Protein AF-A0A8J7MEW4-F1 (afdb_monomer_lite)

pLDDT: mean 91.92, std 11.62, range [51.88, 98.69]

Structure (mmCIF, N/CA/C/O backbone):
data_AF-A0A8J7MEW4-F1
#
_entry.id   AF-A0A8J7MEW4-F1
#
loop_
_atom_site.group_PDB
_atom_site.id
_atom_site.type_symbol
_atom_site.label_atom_id
_atom_site.label_alt_id
_atom_site.label_comp_id
_atom_site.label_asym_id
_atom_site.label_entity_id
_atom_site.label_seq_id
_atom_site.pdbx_PDB_ins_code
_atom_site.Cartn_x
_atom_site.Cartn_y
_atom_site.Cartn_z
_atom_site.occupancy
_atom_site.B_iso_or_equiv
_atom_site.auth_seq_id
_atom_site.auth_comp_id
_atom_site.auth_asym_id
_atom_site.auth_atom_id
_atom_site.pdbx_PDB_model_num
ATOM 1 N N . MET A 1 1 ? -8.867 3.022 -21.293 1.00 58.78 1 MET A N 1
ATOM 2 C CA . MET A 1 1 ? -9.410 2.302 -20.119 1.00 58.78 1 MET A CA 1
ATOM 3 C C . MET A 1 1 ? -8.822 3.001 -18.900 1.00 58.78 1 MET A C 1
ATOM 5 O O . MET A 1 1 ? -7.763 3.585 -19.063 1.00 58.78 1 MET A O 1
ATOM 9 N N . GLY A 1 2 ? -9.546 3.114 -17.785 1.00 76.31 2 GLY A N 1
ATOM 10 C CA . GLY A 1 2 ? -9.048 3.872 -16.626 1.00 76.31 2 GLY A CA 1
ATOM 11 C C . GLY A 1 2 ? -7.994 3.076 -15.864 1.00 76.31 2 GLY A C 1
ATOM 12 O O . GLY A 1 2 ? -8.146 1.864 -15.753 1.00 76.31 2 GLY A O 1
ATOM 13 N N . HIS A 1 3 ? -6.980 3.758 -15.343 1.00 85.12 3 HIS A N 1
ATOM 14 C CA . HIS A 1 3 ? -5.934 3.185 -14.502 1.00 85.12 3 HIS A CA 1
ATOM 15 C C . HIS A 1 3 ? -6.391 3.235 -13.056 1.00 85.12 3 HIS A C 1
ATOM 17 O O . HIS A 1 3 ? -6.106 4.186 -12.334 1.00 85.12 3 HIS A O 1
ATOM 23 N N . ARG A 1 4 ? -7.220 2.276 -12.658 1.00 94.88 4 ARG A N 1
ATOM 24 C CA . ARG A 1 4 ? -7.913 2.356 -11.370 1.00 94.88 4 ARG A CA 1
ATOM 25 C C . ARG A 1 4 ? -7.003 1.927 -10.231 1.00 94.88 4 ARG A C 1
ATOM 27 O O . ARG A 1 4 ? -6.214 0.996 -10.386 1.00 94.88 4 ARG A O 1
ATOM 34 N N . ALA A 1 5 ? -7.177 2.555 -9.078 1.00 97.44 5 ALA A N 1
ATOM 35 C CA . ALA A 1 5 ? -6.469 2.194 -7.864 1.00 97.44 5 ALA A CA 1
ATOM 36 C C . ALA A 1 5 ? -7.395 2.090 -6.654 1.00 97.44 5 ALA A C 1
ATOM 38 O O . ALA A 1 5 ? -8.428 2.759 -6.582 1.00 97.44 5 ALA A O 1
ATOM 39 N N . ASN A 1 6 ? -6.976 1.281 -5.679 1.00 98.06 6 ASN A N 1
ATOM 40 C CA . ASN A 1 6 ? -7.548 1.277 -4.337 1.00 98.06 6 ASN A CA 1
ATOM 41 C C . ASN A 1 6 ? -6.492 1.609 -3.292 1.00 98.06 6 ASN A C 1
ATOM 43 O O . ASN A 1 6 ? -5.374 1.096 -3.322 1.00 98.06 6 ASN A O 1
ATOM 47 N N . PHE A 1 7 ? -6.893 2.392 -2.300 1.00 98.50 7 PHE A N 1
ATOM 48 C CA . PHE A 1 7 ? -6.038 2.765 -1.184 1.00 98.50 7 PHE A CA 1
ATOM 49 C C . PHE A 1 7 ? -6.730 2.456 0.131 1.00 98.50 7 PHE A C 1
ATOM 51 O O . PHE A 1 7 ? -7.951 2.551 0.233 1.00 98.50 7 PHE A O 1
ATOM 58 N N . VAL A 1 8 ? -5.964 2.088 1.153 1.00 98.50 8 VAL A N 1
ATOM 59 C CA . VAL A 1 8 ? -6.518 1.775 2.475 1.00 98.50 8 VAL A CA 1
ATOM 60 C C . VAL A 1 8 ? -5.675 2.421 3.562 1.00 98.50 8 VAL A C 1
ATOM 62 O O . VAL A 1 8 ? -4.464 2.235 3.615 1.00 98.50 8 VAL A O 1
ATOM 65 N N . ILE A 1 9 ? -6.323 3.127 4.484 1.00 98.50 9 ILE A N 1
ATOM 66 C CA . ILE A 1 9 ? -5.699 3.616 5.714 1.00 98.50 9 ILE A CA 1
ATOM 67 C C . ILE A 1 9 ? -6.304 2.873 6.900 1.00 98.50 9 ILE A C 1
ATOM 69 O O . ILE A 1 9 ? -7.521 2.881 7.071 1.00 98.50 9 ILE A O 1
ATOM 73 N N . ILE A 1 10 ? -5.462 2.279 7.749 1.00 98.56 10 ILE A N 1
ATOM 74 C CA . ILE A 1 10 ? -5.873 1.672 9.020 1.00 98.56 10 ILE A CA 1
ATOM 75 C C . ILE A 1 10 ? -5.325 2.504 10.175 1.00 98.56 10 ILE A C 1
ATOM 77 O O . ILE A 1 10 ? -4.110 2.683 10.293 1.00 98.56 10 ILE A O 1
ATOM 81 N N . LYS A 1 11 ? -6.221 3.004 11.030 1.00 98.12 11 LYS A N 1
ATOM 82 C CA . LYS A 1 11 ? -5.899 3.739 12.260 1.00 98.12 11 LYS A CA 1
ATOM 83 C C . LYS A 1 11 ? -6.870 3.337 13.362 1.00 98.12 11 LYS A C 1
ATOM 85 O O . LYS A 1 11 ? -8.077 3.299 13.137 1.00 98.12 11 LYS A O 1
ATOM 90 N N . GLU A 1 12 ? -6.343 3.071 14.552 1.00 97.88 12 GLU A N 1
ATOM 91 C CA . GLU A 1 12 ? -7.129 2.758 15.752 1.00 97.88 12 GLU A CA 1
ATOM 92 C C . GLU A 1 12 ? -8.075 1.560 15.539 1.00 97.88 12 GLU A C 1
ATOM 94 O O . GLU A 1 12 ? -9.216 1.545 15.998 1.00 97.88 12 GLU A O 1
ATOM 99 N N . GLY A 1 13 ? -7.605 0.544 14.808 1.00 97.75 13 GLY A N 1
ATOM 100 C CA . GLY A 1 13 ? -8.370 -0.661 14.490 1.00 97.75 13 GLY A CA 1
ATOM 101 C C . GLY A 1 13 ? -9.478 -0.472 13.452 1.00 97.75 13 GLY A C 1
ATOM 102 O O . GLY A 1 13 ? -10.246 -1.405 13.231 1.00 97.75 13 GLY A O 1
ATOM 103 N N . LYS A 1 14 ? -9.576 0.695 12.806 1.00 98.19 14 LYS A N 1
ATOM 104 C CA . LYS A 1 14 ? -10.561 0.975 11.756 1.00 98.19 14 LYS A CA 1
ATOM 105 C C . LYS A 1 14 ? -9.870 1.203 10.415 1.00 98.19 14 LYS A C 1
ATOM 107 O O . LYS A 1 14 ? -8.916 1.974 10.342 1.00 98.19 14 LYS A O 1
ATOM 112 N N . ALA A 1 15 ? -10.385 0.568 9.363 1.00 98.44 15 ALA A N 1
ATOM 113 C CA . ALA A 1 15 ? -9.975 0.822 7.986 1.00 98.44 15 ALA A CA 1
ATOM 114 C C . ALA A 1 15 ? -10.923 1.807 7.289 1.00 98.44 15 ALA A C 1
ATOM 116 O O . ALA A 1 15 ? -12.146 1.689 7.425 1.00 98.44 15 ALA A O 1
ATOM 117 N N . THR A 1 16 ? -10.346 2.716 6.508 1.00 98.56 16 THR A N 1
ATOM 118 C CA . THR A 1 16 ? -11.033 3.549 5.515 1.00 98.56 16 THR A CA 1
ATOM 119 C C . THR A 1 16 ? -10.429 3.248 4.148 1.00 98.56 16 THR A C 1
ATOM 121 O O . THR A 1 16 ? -9.202 3.247 4.020 1.00 98.56 16 THR A O 1
ATOM 124 N N . ALA A 1 17 ? -11.272 2.963 3.156 1.00 98.38 17 ALA A N 1
ATOM 125 C CA . ALA A 1 17 ? -10.846 2.699 1.788 1.00 98.38 17 ALA A CA 1
ATOM 126 C C . ALA A 1 17 ? -11.120 3.902 0.885 1.00 98.38 17 ALA A C 1
ATOM 128 O O . ALA A 1 17 ? -12.049 4.671 1.123 1.00 98.38 17 ALA A O 1
ATOM 129 N N . TYR A 1 18 ? -10.305 4.037 -0.152 1.00 98.44 18 TYR A N 1
ATOM 130 C CA . TYR A 1 18 ? -10.412 5.077 -1.161 1.00 98.44 18 TYR A CA 1
ATOM 131 C C . TYR A 1 18 ? -10.224 4.471 -2.547 1.00 98.44 18 TYR A C 1
ATOM 133 O O . TYR A 1 18 ? -9.576 3.427 -2.697 1.00 98.44 18 TYR A O 1
ATOM 141 N N . GLU A 1 19 ? -10.773 5.131 -3.556 1.00 97.62 19 GLU A N 1
ATOM 142 C CA . GLU A 1 19 ? -10.598 4.763 -4.953 1.00 97.62 19 GLU A CA 1
ATOM 143 C C . GLU A 1 19 ? -10.364 5.975 -5.848 1.00 97.62 19 GLU A C 1
ATOM 145 O O . GLU A 1 19 ? -10.812 7.087 -5.566 1.00 97.62 19 GLU A O 1
ATOM 150 N N . ASP A 1 20 ? -9.663 5.730 -6.951 1.00 97.00 20 ASP A N 1
ATOM 151 C CA . ASP A 1 20 ? -9.514 6.688 -8.037 1.00 97.00 20 ASP A CA 1
ATOM 152 C C . ASP A 1 20 ? -9.446 5.950 -9.381 1.00 97.00 20 ASP A C 1
ATOM 154 O O . ASP A 1 20 ? -8.952 4.824 -9.468 1.00 97.00 20 ASP A O 1
ATOM 158 N N . GLN A 1 21 ? -9.983 6.562 -10.439 1.00 95.69 21 GLN A N 1
ATOM 159 C CA . GLN A 1 21 ? -10.078 5.935 -11.763 1.00 95.69 21 GLN A CA 1
ATOM 160 C C . GLN A 1 21 ? -8.815 6.090 -12.624 1.00 95.69 21 GLN A C 1
ATOM 162 O O . GLN A 1 21 ? -8.759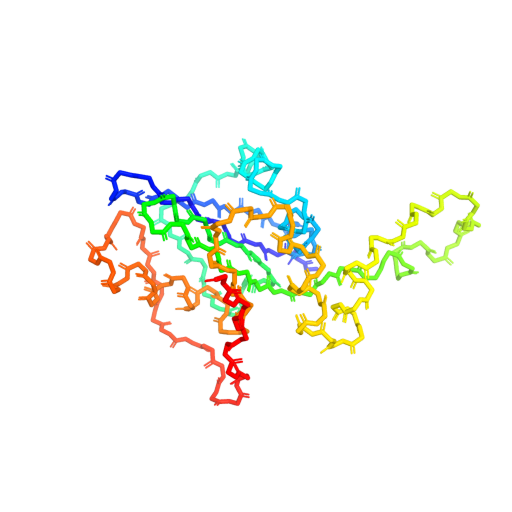 5.507 -13.711 1.00 95.69 21 GLN A O 1
ATOM 167 N N . TRP A 1 22 ? -7.841 6.873 -12.161 1.00 93.00 22 TRP A N 1
ATOM 168 C CA . TRP A 1 22 ? -6.651 7.292 -12.901 1.00 93.00 22 TRP A CA 1
ATOM 169 C C . TRP A 1 22 ? -5.339 7.134 -12.113 1.00 93.00 22 TRP A C 1
ATOM 171 O O . TRP A 1 22 ? -4.271 7.250 -12.709 1.00 93.00 22 TRP A O 1
ATOM 181 N N . ALA A 1 23 ? -5.395 6.838 -10.813 1.00 94.69 23 ALA A N 1
ATOM 182 C CA . ALA A 1 23 ? -4.223 6.747 -9.938 1.00 94.69 23 ALA A CA 1
ATOM 183 C C . ALA A 1 23 ? -3.464 5.399 -9.969 1.00 94.69 23 ALA A C 1
ATOM 185 O O . ALA A 1 23 ? -2.532 5.191 -9.194 1.00 94.69 23 ALA A O 1
ATOM 186 N N . GLY A 1 24 ? -3.830 4.467 -10.852 1.00 93.75 24 GLY A N 1
ATOM 187 C CA . GLY A 1 24 ? -3.225 3.131 -10.963 1.00 93.75 24 GLY A CA 1
ATOM 188 C C . GLY A 1 24 ? -1.706 3.186 -11.096 1.00 93.75 24 GLY A C 1
ATOM 189 O O . GLY A 1 24 ? -0.994 2.596 -10.286 1.00 93.75 24 GLY A O 1
ATOM 190 N N . GLY A 1 25 ? -1.201 3.967 -12.053 1.00 91.00 25 GLY A N 1
ATOM 191 C CA . GLY A 1 25 ? 0.245 4.118 -12.232 1.00 91.00 25 GLY A CA 1
ATOM 192 C C . GLY A 1 25 ? 0.895 5.221 -11.398 1.00 91.00 25 GLY A C 1
ATOM 193 O O . GLY A 1 25 ? 2.121 5.265 -11.346 1.00 91.00 25 GLY A O 1
ATOM 194 N N . SER A 1 26 ? 0.133 6.082 -10.705 1.00 92.88 26 SER A N 1
ATOM 195 C CA . SER A 1 26 ? 0.707 7.039 -9.740 1.00 92.88 26 SER A CA 1
ATOM 196 C C . SER A 1 26 ? 0.924 6.420 -8.357 1.00 92.88 26 SER A C 1
ATOM 198 O O . SER A 1 26 ? 1.778 6.892 -7.607 1.00 92.88 26 SER A O 1
ATOM 200 N N . ALA A 1 27 ? 0.223 5.326 -8.034 1.00 95.81 27 ALA A N 1
ATOM 201 C CA . ALA A 1 27 ? 0.283 4.679 -6.726 1.00 95.81 27 ALA A CA 1
ATOM 202 C C . ALA A 1 27 ? 1.719 4.336 -6.287 1.00 95.81 27 ALA A C 1
ATOM 204 O O . ALA A 1 27 ? 2.084 4.574 -5.136 1.00 95.8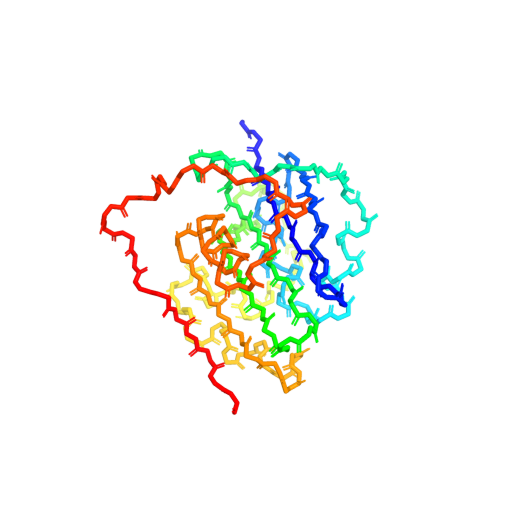1 27 ALA A O 1
ATOM 205 N N . ALA A 1 28 ? 2.557 3.834 -7.202 1.00 95.75 28 ALA A N 1
ATOM 206 C CA . ALA A 1 28 ? 3.956 3.516 -6.913 1.00 95.75 28 ALA A CA 1
ATOM 207 C C . ALA A 1 28 ? 4.795 4.766 -6.580 1.00 95.75 28 ALA A C 1
ATOM 209 O O . ALA A 1 28 ? 5.599 4.727 -5.647 1.00 95.75 28 ALA A O 1
ATOM 210 N N . TYR A 1 29 ? 4.574 5.882 -7.284 1.00 94.88 29 TYR A N 1
ATOM 211 C CA . TYR A 1 29 ? 5.253 7.164 -7.040 1.00 94.88 29 TYR A CA 1
ATOM 212 C C . TYR A 1 29 ? 4.836 7.793 -5.707 1.00 94.88 29 TYR A C 1
ATOM 214 O O . TYR A 1 29 ? 5.656 8.309 -4.943 1.00 94.88 29 TYR A O 1
ATOM 222 N N . GLU A 1 30 ? 3.544 7.744 -5.394 1.00 95.75 30 GLU A N 1
ATOM 223 C CA . GLU A 1 30 ? 3.034 8.229 -4.112 1.00 95.75 30 GLU A CA 1
ATOM 224 C C . GLU A 1 30 ? 3.607 7.411 -2.958 1.00 95.75 30 GLU A C 1
ATOM 226 O O . GLU A 1 30 ? 4.088 7.968 -1.969 1.00 95.75 30 GLU A O 1
ATOM 231 N N . PHE A 1 31 ? 3.626 6.086 -3.112 1.00 97.25 31 PHE A N 1
ATOM 232 C CA . PHE A 1 31 ? 4.191 5.175 -2.130 1.00 97.25 31 PHE A CA 1
ATOM 233 C C . PHE A 1 31 ? 5.703 5.379 -1.944 1.00 97.25 31 PHE A C 1
ATOM 235 O O . PHE A 1 31 ? 6.189 5.408 -0.806 1.00 97.25 31 PHE A O 1
ATOM 242 N N . SER A 1 32 ? 6.451 5.594 -3.036 1.00 96.38 32 SER A N 1
ATOM 243 C CA . SER A 1 32 ? 7.897 5.860 -2.987 1.00 96.38 32 SER A CA 1
ATOM 244 C C . SER A 1 32 ? 8.241 7.182 -2.300 1.00 96.38 32 SER A C 1
ATOM 246 O O . SER A 1 32 ? 9.386 7.383 -1.888 1.00 96.38 32 SER A O 1
ATOM 248 N N . SER A 1 33 ? 7.266 8.078 -2.131 1.00 95.81 33 SER A N 1
ATOM 249 C CA . SER A 1 33 ? 7.444 9.384 -1.491 1.00 95.81 33 SER A CA 1
ATOM 250 C C . SER A 1 33 ? 7.427 9.333 0.046 1.00 95.81 33 SER A C 1
ATOM 252 O O . SER A 1 33 ? 7.773 10.323 0.695 1.00 95.81 33 SER A O 1
ATOM 254 N N . GLY A 1 34 ? 7.093 8.185 0.648 1.00 96.38 34 GLY A N 1
ATOM 255 C CA . GLY A 1 34 ? 7.110 7.981 2.102 1.00 96.38 34 GLY A CA 1
ATOM 256 C C . GLY A 1 34 ? 5.750 8.153 2.785 1.00 96.38 34 GLY A C 1
ATOM 257 O O . GLY A 1 34 ? 4.797 8.665 2.202 1.00 96.38 34 GLY A O 1
ATOM 258 N N . GLU A 1 35 ? 5.684 7.771 4.067 1.00 95.50 35 GLU A N 1
ATOM 259 C CA . GLU A 1 35 ? 4.449 7.694 4.875 1.00 95.50 35 GLU A CA 1
ATOM 260 C C . GLU A 1 35 ? 3.569 8.947 4.776 1.00 95.50 35 GLU A C 1
ATOM 262 O O . GLU A 1 35 ? 2.371 8.858 4.512 1.00 95.50 35 GLU A O 1
ATOM 267 N N . LEU A 1 36 ? 4.154 10.123 5.027 1.00 95.62 36 LEU A N 1
ATOM 268 C CA . LEU A 1 36 ? 3.396 11.371 5.114 1.00 95.62 36 LEU A CA 1
ATOM 269 C C . LEU A 1 36 ? 2.893 11.833 3.746 1.00 95.62 36 LEU A C 1
ATOM 271 O O . LEU A 1 36 ? 1.778 12.340 3.655 1.00 95.62 36 LEU A O 1
ATOM 275 N N . ALA A 1 37 ? 3.705 11.667 2.700 1.00 96.50 37 ALA A N 1
ATOM 276 C CA . ALA A 1 37 ? 3.345 12.066 1.345 1.00 96.50 37 ALA A CA 1
ATOM 277 C C . ALA A 1 37 ? 2.267 11.140 0.769 1.00 96.50 37 ALA A C 1
ATOM 279 O O . ALA A 1 37 ? 1.246 11.634 0.298 1.00 96.50 37 ALA A O 1
ATOM 280 N N . ALA A 1 38 ? 2.441 9.822 0.910 1.00 96.94 38 ALA A N 1
ATOM 281 C CA . ALA A 1 38 ? 1.463 8.823 0.487 1.00 96.94 38 ALA A CA 1
ATOM 282 C C . ALA A 1 38 ? 0.112 9.030 1.195 1.00 96.94 38 ALA A C 1
ATOM 284 O O . ALA A 1 38 ? -0.932 9.152 0.563 1.00 96.94 38 ALA A O 1
ATOM 285 N N . ALA A 1 39 ? 0.119 9.189 2.522 1.00 95.88 39 ALA A N 1
ATOM 286 C CA . ALA A 1 39 ? -1.113 9.447 3.265 1.00 95.88 39 ALA A CA 1
ATOM 287 C C . ALA A 1 39 ? -1.788 10.768 2.866 1.00 95.88 39 ALA A C 1
ATOM 289 O O . ALA A 1 39 ? -3.013 10.856 2.889 1.00 95.88 39 ALA A O 1
ATOM 290 N N . LYS A 1 40 ? -1.001 11.789 2.500 1.00 96.19 40 LYS A N 1
ATOM 291 C CA . LYS A 1 40 ? -1.532 13.073 2.042 1.00 96.19 40 LYS A CA 1
ATOM 292 C C . LYS A 1 40 ? -2.146 12.984 0.645 1.00 96.19 40 LYS A C 1
ATOM 294 O O . LYS A 1 40 ? -3.145 13.656 0.408 1.00 96.19 40 LYS A O 1
ATOM 299 N N . ALA A 1 41 ? -1.571 12.180 -0.250 1.00 95.69 41 ALA A N 1
ATOM 300 C CA . ALA A 1 41 ? -2.108 11.950 -1.589 1.00 95.69 41 ALA A CA 1
ATOM 301 C C . ALA A 1 41 ? -3.500 11.301 -1.530 1.00 95.69 41 ALA A C 1
ATOM 303 O O . ALA A 1 41 ? -4.417 11.782 -2.191 1.00 95.69 41 ALA A O 1
ATOM 304 N N . ILE A 1 42 ? -3.691 10.317 -0.639 1.00 94.75 42 ILE A N 1
ATOM 305 C CA . ILE A 1 42 ? -4.987 9.644 -0.439 1.00 94.75 42 ILE A CA 1
ATOM 306 C C . ILE A 1 42 ? -6.127 10.618 -0.106 1.00 94.75 42 ILE A C 1
ATOM 308 O O . ILE A 1 42 ? -7.267 10.377 -0.491 1.00 94.75 42 ILE A O 1
ATOM 312 N N . GLU A 1 43 ? -5.850 11.737 0.574 1.00 93.00 43 GLU A N 1
ATOM 313 C CA . GLU A 1 43 ? -6.880 12.732 0.917 1.00 93.00 43 GLU A CA 1
ATOM 314 C C . GLU A 1 43 ? -7.538 13.391 -0.312 1.00 93.00 43 GLU A C 1
ATOM 316 O O . GLU A 1 43 ? -8.537 14.096 -0.161 1.00 93.00 43 GLU A O 1
ATOM 321 N N . LEU A 1 44 ? -6.980 13.196 -1.511 1.00 95.00 44 LEU A N 1
ATOM 322 C CA . LEU A 1 44 ? -7.528 13.689 -2.774 1.00 95.00 44 LEU A CA 1
ATOM 323 C C . LEU A 1 44 ? -8.521 12.715 -3.428 1.00 95.00 44 LEU A C 1
ATOM 325 O O . LEU A 1 44 ? -9.221 13.120 -4.356 1.00 95.00 44 LEU A O 1
ATOM 329 N N . TYR A 1 45 ? -8.582 11.466 -2.963 1.00 97.06 45 TYR A N 1
ATOM 330 C CA . TYR A 1 45 ? -9.359 10.390 -3.580 1.00 97.06 45 TYR A CA 1
ATOM 331 C C . TYR A 1 45 ? -10.739 10.217 -2.950 1.00 97.06 45 TYR A C 1
ATOM 333 O O . TYR A 1 45 ? -11.011 10.674 -1.835 1.00 97.06 45 TYR A O 1
ATOM 341 N N . GLU A 1 46 ? -11.636 9.558 -3.682 1.00 97.69 46 GLU A N 1
ATOM 342 C CA . GLU A 1 46 ? -13.002 9.324 -3.226 1.00 97.69 46 GLU A CA 1
ATOM 343 C C . GLU A 1 46 ? -13.013 8.216 -2.169 1.00 97.69 46 GLU A C 1
ATOM 345 O O . GLU A 1 46 ? -12.500 7.121 -2.394 1.00 97.69 46 GLU A O 1
ATOM 350 N N . GLU A 1 47 ? -13.581 8.496 -0.993 1.00 98.19 47 GLU A N 1
ATOM 351 C CA . GLU A 1 47 ? -13.782 7.474 0.036 1.00 98.19 47 GLU A CA 1
ATOM 352 C C . GLU A 1 47 ? -14.824 6.452 -0.442 1.00 98.19 47 GLU A C 1
ATOM 354 O O . GLU A 1 47 ? -15.915 6.814 -0.882 1.00 98.19 47 GLU A O 1
ATOM 359 N N . THR A 1 48 ? -14.510 5.169 -0.287 1.00 98.12 48 THR A N 1
ATOM 360 C CA . THR A 1 48 ? -15.389 4.048 -0.631 1.00 98.12 48 THR A CA 1
ATOM 361 C C . THR A 1 48 ? -15.508 3.080 0.545 1.00 98.12 48 THR A C 1
ATOM 363 O O . THR A 1 48 ? -14.690 3.058 1.467 1.00 98.12 48 THR A O 1
ATOM 366 N N . ASN A 1 49 ? -16.559 2.264 0.541 1.00 97.06 49 ASN A N 1
ATOM 367 C CA . ASN A 1 49 ? -16.774 1.226 1.548 1.00 97.06 49 ASN A CA 1
ATOM 368 C C . ASN A 1 49 ? -16.426 -0.181 1.047 1.00 97.06 49 ASN A C 1
ATOM 370 O O . ASN A 1 49 ? -16.706 -1.154 1.751 1.00 97.06 49 ASN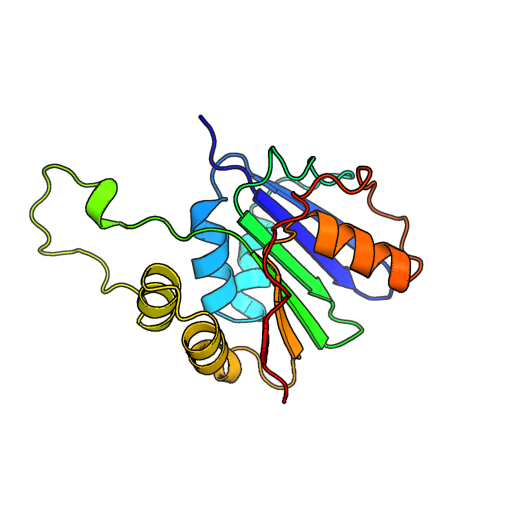 A O 1
ATOM 374 N N . GLU A 1 50 ? -15.844 -0.296 -0.146 1.00 97.88 50 GLU A N 1
ATOM 375 C CA . GLU A 1 50 ? -15.573 -1.560 -0.823 1.00 97.88 50 GLU A CA 1
ATOM 376 C C . GLU A 1 50 ? -14.271 -1.478 -1.626 1.00 97.88 50 GLU A C 1
ATOM 378 O O . GLU A 1 50 ? -13.996 -0.470 -2.273 1.00 97.88 50 GLU A O 1
ATOM 383 N N . LEU A 1 51 ? -13.455 -2.532 -1.563 1.00 97.94 51 LEU A N 1
ATOM 384 C CA . LEU A 1 51 ? -12.316 -2.703 -2.465 1.00 97.94 51 LEU A CA 1
ATOM 385 C C . LEU A 1 51 ? -12.799 -3.243 -3.811 1.00 97.94 51 LEU A C 1
ATOM 387 O O . LEU A 1 51 ? -13.713 -4.068 -3.852 1.00 97.94 51 LEU A O 1
ATOM 391 N N . MET A 1 52 ? -12.154 -2.830 -4.902 1.00 96.38 52 MET A N 1
ATOM 392 C CA . MET A 1 52 ? -12.414 -3.423 -6.210 1.00 96.38 52 MET A CA 1
ATOM 393 C C . MET A 1 52 ? -11.973 -4.893 -6.240 1.00 96.38 52 MET A C 1
ATOM 395 O O . MET A 1 52 ? -11.199 -5.359 -5.403 1.00 96.38 52 MET A O 1
ATOM 399 N N . ASP A 1 53 ? -12.465 -5.623 -7.238 1.00 95.50 53 ASP A N 1
ATOM 400 C CA . ASP A 1 53 ? -11.902 -6.919 -7.625 1.00 95.50 53 ASP A CA 1
ATOM 401 C C . ASP A 1 53 ? -10.460 -6.732 -8.132 1.00 95.50 53 ASP A C 1
ATOM 403 O O . ASP A 1 53 ? -10.146 -5.698 -8.736 1.00 95.50 53 ASP A O 1
ATOM 407 N N . TRP A 1 54 ? -9.599 -7.733 -7.925 1.00 95.56 54 TRP A N 1
ATOM 408 C CA . TRP A 1 54 ? -8.213 -7.724 -8.399 1.00 95.56 54 TRP A CA 1
ATOM 409 C C . TRP A 1 54 ? -8.112 -7.379 -9.884 1.00 95.56 54 TRP A C 1
ATOM 411 O O . TRP A 1 54 ? -7.269 -6.575 -10.272 1.00 95.56 54 TRP A O 1
ATOM 421 N N . ALA A 1 55 ? -9.028 -7.899 -10.707 1.00 94.06 55 ALA A N 1
ATOM 422 C CA . ALA A 1 55 ? -9.031 -7.664 -12.148 1.00 94.06 55 ALA A CA 1
ATOM 423 C C . ALA A 1 55 ? -9.307 -6.200 -12.547 1.00 94.06 55 ALA A C 1
ATOM 425 O O . ALA A 1 55 ? -9.172 -5.853 -13.722 1.00 94.06 55 ALA A O 1
ATOM 426 N N . PHE A 1 56 ? -9.736 -5.350 -11.608 1.00 94.44 56 PHE A N 1
ATOM 427 C CA . PHE A 1 56 ? -10.051 -3.946 -11.865 1.00 94.44 56 PHE A CA 1
ATOM 428 C C . PHE A 1 56 ? -9.098 -2.956 -11.211 1.00 94.44 56 PHE A C 1
ATOM 430 O O . PHE A 1 56 ? -9.179 -1.791 -11.586 1.00 94.44 56 PHE A O 1
ATOM 437 N N . ALA A 1 57 ? -8.242 -3.368 -10.276 1.00 95.62 57 ALA A N 1
ATOM 438 C CA . ALA A 1 57 ? -7.288 -2.479 -9.621 1.00 95.62 57 ALA A CA 1
ATOM 439 C C . ALA A 1 57 ? -5.888 -2.679 -10.218 1.00 95.62 57 ALA A C 1
ATOM 441 O O . ALA A 1 57 ? -5.283 -3.735 -10.068 1.00 95.62 57 ALA A O 1
ATOM 442 N N . GLU A 1 58 ? -5.367 -1.651 -10.882 1.00 95.88 58 GLU A N 1
ATOM 443 C CA . GLU A 1 58 ? -4.053 -1.676 -11.540 1.00 95.88 58 GLU A CA 1
ATOM 444 C C . GLU A 1 58 ? -2.922 -1.205 -10.617 1.00 95.88 58 GLU A C 1
ATOM 446 O O . GLU A 1 58 ? -1.747 -1.425 -10.904 1.00 95.88 58 GLU A O 1
ATOM 451 N N . GLY A 1 59 ? -3.266 -0.587 -9.488 1.00 97.38 59 GLY A N 1
ATOM 452 C CA . GLY A 1 59 ? -2.314 -0.192 -8.461 1.00 97.38 59 GLY A CA 1
ATOM 453 C C . GLY A 1 59 ? -2.996 0.167 -7.151 1.00 97.38 59 GLY A C 1
ATOM 454 O O . GLY A 1 59 ? -4.225 0.199 -7.040 1.00 97.38 59 GLY A O 1
ATOM 455 N N . GLY A 1 60 ? -2.193 0.421 -6.128 1.00 98.19 60 GLY A N 1
ATOM 456 C CA . GLY A 1 60 ? -2.719 0.824 -4.836 1.00 98.19 60 GLY A CA 1
ATOM 457 C C . GLY A 1 60 ? -1.752 0.596 -3.694 1.00 98.19 60 GLY A C 1
ATOM 458 O O . GLY A 1 60 ? -0.730 -0.080 -3.832 1.00 98.19 60 GLY A O 1
ATOM 459 N N . TYR A 1 61 ? -2.103 1.133 -2.530 1.00 98.69 61 TYR A N 1
ATOM 460 C CA . TYR A 1 61 ? -1.370 0.862 -1.301 1.00 98.69 61 TYR A CA 1
ATOM 461 C C . TYR A 1 61 ? -2.253 0.912 -0.054 1.00 98.69 61 TYR A C 1
ATOM 463 O O . TYR A 1 61 ? -3.220 1.667 0.052 1.00 98.69 61 TYR A O 1
ATOM 471 N N . LEU A 1 62 ? -1.876 0.094 0.921 1.00 98.69 62 LEU A N 1
ATOM 472 C CA . LEU A 1 62 ? -2.441 0.034 2.256 1.00 98.69 62 LEU A CA 1
ATOM 473 C C . LEU A 1 62 ? -1.408 0.547 3.259 1.00 98.69 62 LEU A C 1
ATOM 475 O O . LEU A 1 62 ? -0.269 0.083 3.265 1.00 98.69 62 LEU A O 1
ATOM 479 N N . ILE A 1 63 ? -1.818 1.455 4.146 1.00 98.56 63 ILE A N 1
ATOM 480 C CA . ILE A 1 63 ? -1.007 1.978 5.250 1.00 98.56 63 ILE A CA 1
ATOM 481 C C . ILE A 1 63 ? -1.687 1.634 6.573 1.00 98.56 63 ILE A C 1
ATOM 483 O O . ILE A 1 63 ? -2.746 2.165 6.914 1.00 98.56 63 ILE A O 1
ATOM 487 N N . ASP A 1 64 ? -1.049 0.767 7.349 1.00 98.50 64 ASP A N 1
ATOM 488 C CA . ASP A 1 64 ? -1.504 0.333 8.662 1.00 98.50 64 ASP A CA 1
ATOM 489 C C . ASP A 1 64 ? -0.680 0.976 9.774 1.00 98.50 64 ASP A C 1
ATOM 491 O O . ASP A 1 64 ? 0.399 0.504 10.150 1.00 98.50 64 ASP A O 1
ATOM 495 N N . TYR A 1 65 ? -1.211 2.068 10.319 1.00 98.25 65 TYR A N 1
ATOM 496 C CA . TYR A 1 65 ? -0.555 2.833 11.374 1.00 98.25 65 TYR A CA 1
ATOM 497 C C . TYR A 1 65 ? -0.466 2.074 12.696 1.00 98.25 65 TYR A C 1
ATOM 499 O O . TYR A 1 65 ? 0.451 2.345 13.474 1.00 98.25 65 TYR A O 1
ATOM 507 N N . ASP A 1 66 ? -1.372 1.124 12.943 1.00 98.25 66 ASP A N 1
ATOM 508 C CA . ASP A 1 66 ? -1.395 0.359 14.190 1.00 98.25 66 ASP A CA 1
ATOM 509 C C . ASP A 1 66 ? -0.250 -0.657 14.247 1.00 98.25 66 ASP A C 1
ATOM 511 O O . ASP A 1 66 ? 0.265 -0.948 15.325 1.00 98.25 66 ASP A O 1
ATOM 515 N N . GLN A 1 67 ? 0.126 -1.225 13.097 1.00 97.88 67 GLN A N 1
ATOM 516 C CA . GLN A 1 67 ? 1.188 -2.237 12.989 1.00 97.88 67 GLN A CA 1
ATOM 517 C C . GLN A 1 67 ? 2.491 -1.690 12.408 1.00 97.88 67 GLN A C 1
ATOM 519 O O . GLN A 1 67 ? 3.476 -2.424 12.364 1.00 97.88 67 GLN A O 1
ATOM 524 N N . LYS A 1 68 ? 2.506 -0.429 11.952 1.00 97.62 68 LYS A N 1
ATOM 525 C CA . LYS A 1 68 ? 3.608 0.139 11.163 1.00 97.62 68 LYS A CA 1
ATOM 526 C C . LYS A 1 68 ? 3.949 -0.762 9.971 1.00 97.62 68 LYS A C 1
ATOM 528 O O . LYS A 1 68 ? 5.101 -1.127 9.747 1.00 97.62 68 LYS A O 1
ATOM 533 N N . LEU A 1 69 ? 2.913 -1.127 9.218 1.00 98.12 69 LEU A N 1
ATOM 534 C CA . LEU A 1 69 ? 2.994 -1.948 8.012 1.00 98.12 69 LEU A CA 1
ATOM 535 C C . LEU A 1 69 ? 2.455 -1.164 6.818 1.00 98.12 69 LEU A C 1
ATOM 537 O O . LEU A 1 69 ? 1.386 -0.566 6.909 1.00 98.12 69 LEU A O 1
ATOM 541 N N . ALA A 1 70 ? 3.157 -1.217 5.694 1.00 98.44 70 ALA A N 1
ATOM 542 C CA . ALA A 1 70 ? 2.663 -0.703 4.430 1.00 98.44 70 ALA A CA 1
ATOM 543 C C . ALA A 1 70 ? 2.764 -1.786 3.346 1.00 98.44 70 ALA A C 1
ATOM 545 O O . ALA A 1 70 ? 3.774 -2.488 3.270 1.00 98.44 70 ALA A O 1
ATOM 546 N N . ILE A 1 71 ? 1.709 -1.949 2.547 1.00 98.62 71 ILE A N 1
ATOM 547 C CA . ILE A 1 71 ? 1.630 -2.920 1.447 1.00 98.62 71 ILE A CA 1
ATOM 548 C C . ILE A 1 71 ? 1.322 -2.138 0.175 1.00 98.62 71 ILE A C 1
ATOM 550 O O . ILE A 1 71 ? 0.363 -1.374 0.175 1.00 98.62 71 ILE A O 1
ATOM 554 N N . ALA A 1 72 ? 2.086 -2.327 -0.893 1.00 98.38 72 ALA A N 1
ATOM 555 C CA . ALA A 1 72 ? 1.851 -1.683 -2.181 1.00 98.38 72 ALA A CA 1
ATOM 556 C C . ALA A 1 72 ? 1.902 -2.687 -3.333 1.00 98.38 72 ALA A C 1
ATOM 558 O O . ALA A 1 72 ? 2.476 -3.772 -3.208 1.00 98.38 72 ALA A O 1
ATOM 559 N N . PHE A 1 73 ? 1.284 -2.305 -4.445 1.00 98.19 73 PHE A N 1
ATOM 560 C CA . PHE A 1 73 ? 1.332 -3.030 -5.706 1.00 98.19 73 PHE A CA 1
ATOM 561 C C . PHE A 1 73 ? 1.047 -2.085 -6.876 1.00 98.19 73 PHE A C 1
ATOM 563 O O . PHE A 1 73 ? 0.563 -0.965 -6.692 1.00 98.19 73 PHE A O 1
ATOM 570 N N . GLY A 1 74 ? 1.285 -2.586 -8.083 1.00 95.19 74 GLY A N 1
ATOM 571 C CA . GLY A 1 74 ? 0.924 -1.938 -9.338 1.00 95.19 74 GLY A CA 1
ATOM 572 C C . GLY A 1 74 ? 2.104 -1.868 -10.291 1.00 95.19 74 GLY A C 1
ATOM 573 O O . GLY A 1 74 ? 3.130 -2.501 -10.065 1.00 95.19 74 GLY A O 1
ATOM 574 N N . MET A 1 75 ? 1.969 -1.098 -11.359 1.00 88.94 75 MET A N 1
ATOM 575 C CA . MET A 1 75 ? 3.068 -0.822 -12.278 1.00 88.94 75 MET A CA 1
ATOM 576 C C . MET A 1 75 ? 3.146 0.692 -12.478 1.00 88.94 75 MET A C 1
ATOM 578 O O . MET A 1 75 ? 2.123 1.297 -12.805 1.00 88.94 75 MET A O 1
ATOM 582 N N . PRO A 1 76 ? 4.305 1.329 -12.236 1.00 88.06 76 PRO A N 1
ATOM 583 C CA . PRO A 1 76 ? 4.464 2.741 -12.547 1.00 88.06 76 PRO A CA 1
ATOM 584 C C . PRO A 1 76 ? 4.330 2.933 -14.059 1.00 88.06 76 PRO A C 1
ATOM 586 O O . PRO A 1 76 ? 4.747 2.072 -14.835 1.00 88.06 76 PRO A O 1
ATOM 589 N N . PHE A 1 77 ? 3.763 4.060 -14.483 1.00 83.12 77 PHE A N 1
ATOM 590 C CA . PHE A 1 77 ? 3.818 4.422 -15.895 1.00 83.12 77 PHE A CA 1
ATOM 591 C C . PHE A 1 77 ? 5.235 4.808 -16.281 1.00 83.12 77 PHE A C 1
ATOM 593 O O . PHE A 1 77 ? 5.861 5.616 -15.596 1.00 83.12 77 PHE A O 1
ATOM 600 N N . ASP A 1 78 ? 5.710 4.287 -17.408 1.00 77.25 78 ASP A N 1
ATOM 601 C CA . ASP A 1 78 ? 6.854 4.895 -18.064 1.00 77.25 78 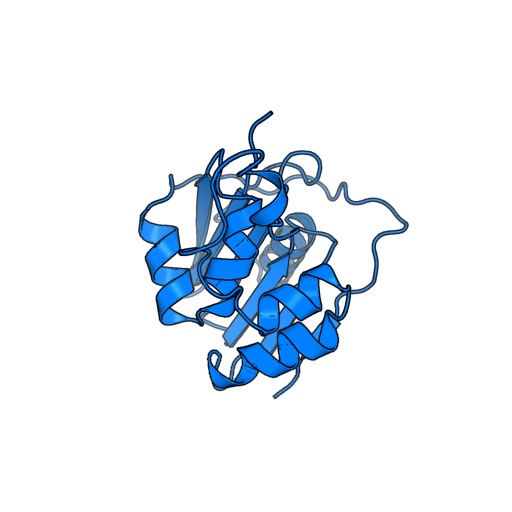ASP A CA 1
ATOM 602 C C . ASP A 1 78 ? 6.397 6.247 -18.623 1.00 77.25 78 ASP A C 1
ATOM 604 O O . ASP A 1 78 ? 5.584 6.325 -19.547 1.00 77.25 78 ASP A O 1
ATOM 608 N N . ALA A 1 79 ? 6.888 7.334 -18.026 1.00 66.56 79 ALA A N 1
ATOM 609 C CA . ALA A 1 79 ? 6.594 8.683 -18.492 1.00 66.56 79 ALA A CA 1
ATOM 610 C C . ALA A 1 79 ? 6.973 8.859 -19.974 1.00 66.56 79 ALA A C 1
ATOM 612 O O . ALA A 1 79 ? 6.307 9.613 -20.680 1.00 66.56 79 ALA A O 1
ATOM 613 N N . GLY A 1 80 ? 7.981 8.127 -20.462 1.00 66.50 80 GLY A N 1
ATOM 614 C CA . GLY A 1 80 ? 8.384 8.127 -21.864 1.00 66.50 80 GLY A CA 1
ATOM 615 C C . GLY A 1 80 ? 7.312 7.612 -22.828 1.00 66.50 80 GLY A C 1
ATOM 616 O O . GLY A 1 80 ? 7.323 8.007 -23.988 1.00 66.50 80 GLY A O 1
ATOM 617 N N . GLU A 1 81 ? 6.355 6.798 -22.370 1.00 68.31 81 GLU A N 1
ATOM 618 C CA . GLU A 1 81 ? 5.266 6.279 -23.213 1.00 68.31 81 GLU A CA 1
ATOM 619 C C . GLU A 1 81 ? 4.099 7.267 -23.394 1.00 68.31 81 GLU A C 1
ATOM 621 O O . GLU A 1 81 ? 3.260 7.073 -24.272 1.00 68.31 81 GLU A O 1
ATOM 626 N N . PHE A 1 82 ? 4.010 8.326 -22.580 1.00 65.12 82 PHE A N 1
ATOM 627 C CA . PHE A 1 82 ? 2.899 9.289 -22.643 1.00 65.12 82 PHE A CA 1
ATOM 628 C C . PHE A 1 82 ? 3.204 10.537 -23.475 1.00 65.12 82 PHE A C 1
ATOM 630 O O . PHE A 1 82 ? 2.275 11.207 -23.935 1.00 65.12 82 PHE A O 1
ATOM 637 N N . PHE A 1 83 ? 4.480 10.856 -23.681 1.00 64.94 83 PHE A N 1
ATOM 638 C CA . PHE A 1 83 ? 4.918 12.040 -24.416 1.00 64.94 83 PHE A CA 1
ATOM 639 C C . PHE A 1 83 ? 5.558 11.616 -25.742 1.00 64.94 83 PHE A C 1
ATOM 641 O O . PHE A 1 83 ? 6.770 11.675 -25.905 1.00 64.94 83 PHE A O 1
ATOM 648 N N . ASP A 1 84 ? 4.725 11.190 -26.695 1.00 62.84 84 ASP A N 1
ATOM 649 C CA . ASP A 1 84 ? 5.173 10.696 -28.010 1.00 62.84 84 ASP A CA 1
ATOM 650 C C . ASP A 1 84 ? 5.926 11.753 -28.858 1.00 62.84 84 ASP A C 1
ATOM 652 O O . ASP A 1 84 ? 6.639 11.376 -29.783 1.00 62.84 84 ASP A O 1
ATOM 656 N N . ASP A 1 85 ? 5.806 13.061 -28.566 1.00 63.00 85 ASP A N 1
ATOM 657 C CA . ASP A 1 85 ? 6.278 14.135 -29.467 1.00 63.00 85 ASP A CA 1
ATOM 658 C C . ASP A 1 85 ? 6.848 15.410 -28.786 1.00 63.00 85 ASP A C 1
ATOM 660 O O . ASP A 1 85 ? 7.206 16.361 -29.487 1.00 63.00 85 ASP A O 1
ATOM 664 N N . GLU A 1 86 ? 6.949 15.487 -27.452 1.00 59.50 86 GLU A N 1
ATOM 665 C CA . GLU A 1 86 ? 7.541 16.660 -26.776 1.00 59.50 86 GLU A CA 1
ATOM 666 C C . GLU A 1 86 ? 9.015 16.399 -26.436 1.00 59.50 86 GLU A C 1
ATOM 668 O O . GLU A 1 86 ? 9.349 15.398 -25.804 1.00 59.50 86 GLU A O 1
ATOM 673 N N . GLU A 1 87 ? 9.915 17.280 -26.901 1.00 57.09 87 GLU A N 1
ATOM 674 C CA . GLU A 1 87 ? 11.351 17.136 -26.649 1.00 57.09 87 GLU A CA 1
ATOM 675 C C . GLU A 1 87 ? 11.613 17.049 -25.130 1.00 57.09 87 GLU A C 1
ATOM 677 O O . GLU A 1 87 ? 11.111 17.884 -24.374 1.00 57.09 87 GLU A O 1
ATOM 682 N N . PRO A 1 88 ? 12.396 16.051 -24.675 1.00 51.88 88 PRO A N 1
ATOM 683 C CA . PRO A 1 88 ? 12.533 15.629 -23.277 1.00 51.88 88 PRO A CA 1
ATOM 684 C C . PRO A 1 88 ? 13.272 16.622 -22.363 1.00 51.88 88 PRO A C 1
ATOM 686 O O . PRO A 1 88 ? 13.777 16.240 -21.308 1.00 51.88 88 PRO A O 1
ATOM 689 N N . ASP A 1 89 ? 13.352 17.893 -22.741 1.00 52.03 89 ASP A N 1
ATOM 690 C CA . ASP A 1 89 ? 14.196 18.890 -22.083 1.00 52.03 89 ASP A CA 1
ATOM 691 C C . ASP A 1 89 ? 13.678 19.301 -20.688 1.00 52.03 89 ASP A C 1
ATOM 693 O O . ASP A 1 89 ? 14.422 19.901 -19.911 1.00 52.03 89 ASP A O 1
ATOM 697 N N . GLU A 1 90 ? 12.450 18.911 -20.323 1.00 52.38 90 GLU A N 1
ATOM 698 C CA . GLU A 1 90 ? 11.895 19.030 -18.963 1.00 52.38 90 GLU A CA 1
ATOM 699 C C . GLU A 1 90 ? 11.269 17.718 -18.446 1.00 52.38 90 GLU A C 1
ATOM 701 O O . GLU A 1 90 ? 10.403 17.751 -17.567 1.00 52.38 90 GLU A O 1
ATOM 706 N N . LEU A 1 91 ? 11.688 16.547 -18.955 1.00 55.53 91 LEU A N 1
ATOM 707 C CA . LEU A 1 91 ? 11.304 15.282 -18.320 1.00 55.53 91 LEU A CA 1
ATOM 708 C C . LEU A 1 91 ? 11.796 15.312 -16.871 1.00 55.53 91 LEU A C 1
ATOM 710 O O . LEU A 1 91 ? 12.998 15.377 -16.607 1.00 55.53 91 LEU A O 1
ATOM 714 N N . VAL A 1 92 ? 10.848 15.299 -15.931 1.00 58.38 92 VAL A N 1
ATOM 715 C CA . VAL A 1 92 ? 11.119 15.115 -14.505 1.00 58.38 92 VAL A CA 1
ATOM 716 C C . VAL A 1 92 ? 12.035 13.902 -14.396 1.00 58.38 92 VAL A C 1
ATOM 718 O O . VAL A 1 92 ? 11.632 12.817 -14.814 1.00 58.38 92 VAL A O 1
ATOM 721 N N . GLU A 1 93 ? 13.267 14.088 -13.900 1.00 66.44 93 GLU A N 1
ATOM 722 C CA . GLU A 1 93 ? 14.185 12.971 -13.664 1.00 66.44 93 GLU A CA 1
ATOM 723 C C . GLU A 1 93 ? 13.413 11.895 -12.900 1.00 66.44 93 GLU A C 1
ATOM 725 O O . GLU A 1 93 ? 12.938 12.134 -11.785 1.00 66.44 93 GLU A O 1
ATOM 730 N N . ALA A 1 94 ? 13.221 10.743 -13.545 1.00 69.00 94 ALA A N 1
ATOM 731 C CA . ALA A 1 94 ? 12.460 9.654 -12.965 1.00 69.00 94 ALA A CA 1
ATOM 732 C C . ALA A 1 94 ? 13.099 9.274 -11.624 1.00 69.00 94 ALA A C 1
ATOM 734 O O . ALA A 1 94 ? 14.319 9.095 -11.548 1.00 69.00 94 ALA A O 1
ATOM 735 N N . ASP A 1 95 ? 12.279 9.189 -10.568 1.00 85.75 95 ASP A N 1
ATOM 736 C CA . ASP A 1 95 ? 12.722 8.775 -9.233 1.00 85.75 95 ASP A CA 1
ATOM 737 C C . ASP A 1 95 ? 13.548 7.481 -9.381 1.00 85.75 95 ASP A C 1
ATOM 739 O O . ASP A 1 95 ? 13.020 6.497 -9.911 1.00 85.75 95 ASP A O 1
ATOM 743 N N . PRO A 1 96 ? 14.828 7.450 -8.957 1.00 90.94 96 PRO A N 1
ATOM 744 C CA . PRO A 1 96 ? 15.683 6.278 -9.121 1.00 90.94 96 PRO A CA 1
ATOM 745 C C . PRO A 1 96 ? 15.063 4.986 -8.580 1.00 90.94 96 PRO A C 1
ATOM 747 O O . PRO A 1 96 ? 15.286 3.922 -9.156 1.00 90.94 96 PRO A O 1
ATOM 750 N N . ALA A 1 97 ? 14.242 5.079 -7.529 1.00 93.31 97 ALA A N 1
ATOM 751 C CA . ALA A 1 97 ? 13.519 3.929 -7.002 1.00 93.31 97 ALA A CA 1
ATOM 752 C C . ALA A 1 97 ? 12.521 3.377 -8.037 1.00 93.31 97 ALA A C 1
ATOM 754 O O . ALA A 1 97 ? 12.412 2.168 -8.228 1.00 93.31 97 ALA A O 1
ATOM 755 N N . ILE A 1 98 ? 11.814 4.253 -8.750 1.00 93.50 98 ILE A N 1
ATOM 756 C CA . ILE A 1 98 ? 10.832 3.858 -9.764 1.00 93.50 98 ILE A CA 1
ATOM 757 C C . ILE A 1 98 ? 11.502 3.190 -10.964 1.00 93.50 98 ILE A C 1
ATOM 759 O O . ILE A 1 98 ? 10.968 2.206 -11.469 1.00 93.50 98 ILE A O 1
ATOM 763 N N . ASN A 1 99 ? 12.693 3.641 -11.367 1.00 91.88 99 ASN A N 1
ATOM 764 C CA . ASN A 1 99 ? 13.454 2.970 -12.426 1.00 91.88 99 ASN A CA 1
ATOM 765 C C . ASN A 1 99 ? 13.748 1.508 -12.068 1.00 91.88 99 ASN A C 1
ATOM 767 O O . ASN A 1 99 ? 13.579 0.628 -12.904 1.00 91.88 99 ASN A O 1
ATOM 771 N N . LYS A 1 100 ? 14.091 1.223 -10.806 1.00 94.75 100 LYS A N 1
ATOM 772 C CA . LYS A 1 100 ? 14.282 -0.160 -10.345 1.00 94.75 100 LYS A CA 1
ATOM 773 C C . LYS A 1 100 ? 13.004 -0.980 -10.450 1.00 94.75 100 LYS A C 1
ATOM 775 O O . LYS A 1 100 ? 13.049 -2.134 -10.858 1.00 94.75 100 LYS A O 1
ATOM 780 N N . LEU A 1 101 ? 11.857 -0.385 -10.126 1.00 93.62 101 LEU A N 1
ATOM 781 C CA . LEU A 1 101 ? 10.572 -1.063 -10.266 1.00 93.62 101 LEU A CA 1
ATOM 782 C C . LEU A 1 101 ? 10.233 -1.363 -11.739 1.00 93.62 101 LEU A C 1
ATOM 784 O O . LEU A 1 101 ? 9.757 -2.459 -12.028 1.00 93.62 101 LEU A O 1
ATOM 788 N N . LEU A 1 102 ? 10.529 -0.438 -12.663 1.00 92.00 102 LEU A N 1
ATOM 789 C CA . LEU A 1 102 ? 10.409 -0.646 -14.117 1.00 92.00 102 LEU A CA 1
ATOM 790 C C . LEU A 1 102 ? 11.357 -1.745 -14.633 1.00 92.00 102 LEU A C 1
ATOM 792 O O . LEU A 1 102 ? 11.011 -2.481 -15.551 1.00 92.00 102 LEU A O 1
ATOM 796 N N . GLU A 1 103 ? 12.529 -1.896 -14.015 1.00 94.00 103 GLU A N 1
ATOM 797 C CA . GLU A 1 103 ? 13.503 -2.962 -14.290 1.00 94.00 103 GLU A CA 1
ATOM 798 C C . GLU A 1 103 ? 13.176 -4.297 -13.579 1.00 94.00 103 GLU A C 1
ATOM 800 O O . GLU A 1 103 ? 13.981 -5.229 -13.605 1.00 94.00 103 GLU A O 1
ATOM 805 N N . GLU A 1 104 ? 12.001 -4.405 -12.945 1.00 94.25 104 GLU A N 1
ATOM 806 C CA . GLU A 1 104 ? 11.562 -5.533 -12.107 1.00 94.25 104 GLU A CA 1
ATOM 807 C C . GLU A 1 104 ? 12.443 -5.813 -10.864 1.00 94.25 104 GLU A C 1
ATOM 809 O O . GLU A 1 104 ? 12.300 -6.852 -10.209 1.00 94.25 104 GLU A O 1
ATOM 814 N N . ASP A 1 105 ? 13.314 -4.880 -10.464 1.00 96.25 105 ASP A N 1
ATOM 815 C CA . ASP A 1 105 ? 14.096 -4.932 -9.223 1.00 96.25 105 ASP A CA 1
ATOM 816 C C . ASP A 1 105 ? 13.275 -4.430 -8.020 1.00 96.25 105 ASP A C 1
ATOM 818 O O . ASP A 1 105 ? 13.503 -3.364 -7.440 1.00 96.25 105 ASP A O 1
ATOM 822 N N . ILE A 1 106 ? 12.289 -5.239 -7.622 1.00 96.81 106 ILE A N 1
ATOM 823 C CA . ILE A 1 106 ? 11.407 -4.951 -6.479 1.00 96.81 106 ILE A CA 1
ATOM 824 C C . ILE A 1 106 ? 12.213 -4.816 -5.177 1.00 96.81 106 ILE A C 1
ATOM 826 O O . ILE A 1 106 ? 11.894 -3.981 -4.331 1.00 96.81 106 ILE A O 1
ATOM 830 N N . THR A 1 107 ? 13.257 -5.629 -4.988 1.00 97.12 107 THR A N 1
ATOM 831 C CA . THR A 1 107 ? 14.093 -5.556 -3.782 1.00 97.12 107 THR A CA 1
ATOM 832 C C . THR A 1 107 ? 14.828 -4.224 -3.715 1.00 97.12 107 THR A C 1
ATOM 834 O O . THR A 1 107 ? 14.733 -3.547 -2.691 1.00 97.12 107 THR A O 1
ATOM 837 N N . GLY A 1 108 ? 15.483 -3.813 -4.801 1.00 96.56 108 GLY A N 1
ATOM 838 C CA . GLY A 1 108 ? 16.166 -2.530 -4.864 1.00 96.56 108 GLY A CA 1
ATOM 839 C C . GLY A 1 108 ? 15.215 -1.334 -4.756 1.00 96.56 108 GLY A C 1
ATOM 840 O O . GLY A 1 108 ? 15.592 -0.328 -4.154 1.00 96.56 108 GLY A O 1
ATOM 841 N N . PHE A 1 109 ? 13.986 -1.434 -5.282 1.00 96.50 109 PHE A N 1
ATOM 842 C CA . PHE A 1 109 ? 12.937 -0.427 -5.071 1.00 96.50 109 PHE A CA 1
ATOM 843 C C . PHE A 1 109 ? 12.604 -0.270 -3.582 1.00 96.50 109 PHE A C 1
ATOM 845 O O . PHE A 1 109 ? 12.613 0.845 -3.056 1.00 96.50 109 PHE A O 1
ATOM 852 N N . LEU A 1 110 ? 12.338 -1.381 -2.884 1.00 96.94 110 LEU A N 1
ATOM 853 C CA . LEU A 1 110 ? 12.011 -1.349 -1.457 1.00 96.94 110 LEU A CA 1
ATOM 854 C C . LEU A 1 110 ? 13.187 -0.841 -0.608 1.00 96.94 110 LEU A C 1
ATOM 856 O O . LEU A 1 110 ? 12.965 -0.084 0.336 1.00 96.94 110 LEU A O 1
ATOM 860 N N . GLU A 1 111 ? 14.422 -1.213 -0.954 1.00 95.62 111 GLU A N 1
ATOM 861 C CA . GLU A 1 111 ? 15.641 -0.707 -0.311 1.00 95.62 111 GLU A CA 1
ATOM 862 C C . GLU A 1 111 ? 15.731 0.825 -0.370 1.00 95.62 111 GLU A C 1
ATOM 864 O O . GLU A 1 111 ? 15.952 1.460 0.664 1.00 95.62 111 GLU A O 1
ATOM 869 N N . ASP A 1 112 ? 15.489 1.426 -1.539 1.00 95.00 112 ASP A N 1
ATOM 870 C CA . ASP A 1 112 ? 15.599 2.879 -1.726 1.00 95.00 112 ASP A CA 1
ATOM 871 C C . ASP A 1 112 ? 14.534 3.661 -0.955 1.00 95.00 112 ASP A C 1
ATOM 873 O O . ASP A 1 112 ? 14.793 4.751 -0.435 1.00 95.00 112 ASP A O 1
ATOM 877 N N . ILE A 1 113 ? 13.316 3.125 -0.858 1.00 95.56 113 ILE A N 1
ATOM 878 C CA . ILE A 1 113 ? 12.223 3.834 -0.183 1.00 95.56 113 ILE A CA 1
ATOM 879 C C . ILE A 1 113 ? 12.226 3.600 1.332 1.00 95.56 113 ILE A C 1
ATOM 881 O O . ILE A 1 113 ? 11.590 4.362 2.063 1.00 95.56 113 ILE A O 1
ATOM 885 N N . ALA A 1 114 ? 12.953 2.598 1.840 1.00 94.31 114 ALA A N 1
ATOM 886 C CA . ALA A 1 1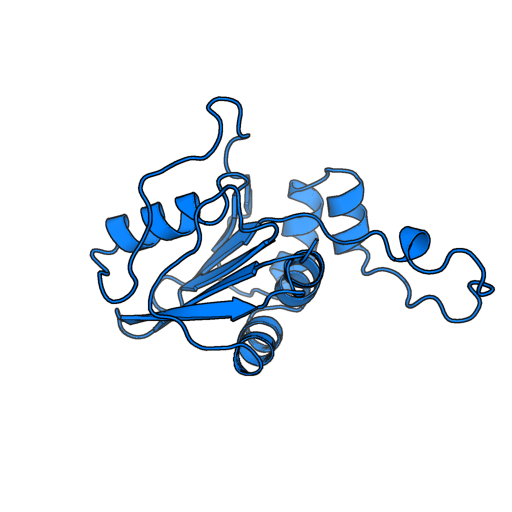14 ? 12.978 2.256 3.263 1.00 94.31 114 ALA A CA 1
ATOM 887 C C . ALA A 1 114 ? 13.411 3.429 4.163 1.00 94.31 114 ALA A C 1
ATOM 889 O O . ALA A 1 114 ? 12.910 3.573 5.283 1.00 94.31 114 ALA A O 1
ATOM 890 N N . GLU A 1 115 ? 14.294 4.311 3.681 1.00 92.75 115 GLU A N 1
ATOM 891 C CA . GLU A 1 115 ? 14.711 5.514 4.417 1.00 92.75 115 GLU A CA 1
ATOM 892 C C . GLU A 1 115 ? 13.557 6.508 4.633 1.00 92.75 115 GLU A C 1
ATOM 894 O O . GLU A 1 115 ? 13.480 7.157 5.681 1.00 92.75 115 GLU A O 1
ATOM 899 N N . LYS A 1 116 ? 12.622 6.584 3.677 1.00 95.25 116 LYS A N 1
ATOM 900 C CA . LYS A 1 116 ? 11.423 7.440 3.719 1.00 95.25 116 LYS A CA 1
ATOM 901 C C . LYS A 1 116 ? 10.279 6.817 4.537 1.00 95.25 116 LYS A C 1
ATOM 903 O O . LYS A 1 116 ? 9.305 7.500 4.858 1.00 95.25 116 LYS A O 1
ATOM 908 N N . TRP A 1 117 ? 10.414 5.546 4.920 1.00 96.25 117 TRP A N 1
ATOM 909 C CA . TRP A 1 117 ? 9.468 4.772 5.731 1.00 96.25 117 TRP A CA 1
ATOM 910 C C . TRP A 1 117 ? 10.106 4.310 7.060 1.00 96.25 117 TRP A C 1
ATOM 912 O O . TRP A 1 117 ? 10.227 3.112 7.342 1.00 96.25 117 TRP A O 1
ATOM 922 N N . PRO A 1 118 ? 10.541 5.236 7.937 1.00 94.12 118 PRO A N 1
ATOM 923 C CA . PRO A 1 118 ? 11.322 4.874 9.109 1.00 94.12 118 PRO A CA 1
ATOM 924 C C . PRO A 1 118 ? 10.519 4.012 10.089 1.00 94.12 118 PRO A C 1
ATOM 926 O O . PRO A 1 118 ? 9.523 4.453 10.658 1.00 94.12 118 PRO A O 1
ATOM 929 N N . SER A 1 119 ? 11.027 2.804 10.353 1.00 94.69 119 SER A N 1
ATOM 930 C CA . SER A 1 119 ? 10.441 1.863 11.327 1.00 94.69 119 SER A CA 1
ATOM 931 C C . SER A 1 119 ? 9.126 1.236 10.874 1.00 94.69 119 SER A C 1
ATOM 933 O O . SER A 1 119 ? 8.375 0.723 11.701 1.00 94.69 119 SER A O 1
ATOM 935 N N . TRP A 1 120 ? 8.878 1.258 9.567 1.00 97.38 120 TRP A N 1
ATOM 936 C CA . TRP A 1 120 ? 7.803 0.518 8.936 1.00 97.38 120 TRP A CA 1
ATOM 937 C C . TRP A 1 120 ? 8.331 -0.781 8.338 1.00 97.38 120 TRP A C 1
ATOM 939 O O . TRP A 1 120 ? 9.451 -0.837 7.832 1.00 97.38 120 TRP A O 1
ATOM 949 N N . LYS A 1 121 ? 7.495 -1.817 8.356 1.00 97.62 121 LYS A N 1
ATOM 950 C CA . LYS A 1 121 ? 7.632 -2.948 7.445 1.00 97.62 121 LYS A CA 1
ATOM 951 C C . LYS A 1 121 ? 6.970 -2.557 6.128 1.00 97.62 121 LYS A C 1
ATOM 953 O O . LYS A 1 121 ? 5.771 -2.290 6.113 1.00 97.62 121 LYS A O 1
ATOM 958 N N . ILE A 1 122 ? 7.734 -2.549 5.045 1.00 97.81 122 ILE A N 1
ATOM 959 C CA . ILE A 1 122 ? 7.221 -2.280 3.698 1.00 97.81 122 ILE A CA 1
ATOM 960 C C . ILE A 1 122 ? 7.173 -3.583 2.902 1.00 97.81 122 ILE A C 1
ATOM 962 O O . ILE A 1 122 ? 8.077 -4.421 2.986 1.00 97.81 122 ILE A O 1
ATOM 966 N N . VAL A 1 123 ? 6.075 -3.781 2.184 1.00 98.25 123 VAL A N 1
ATOM 967 C CA . VAL A 1 123 ? 5.791 -4.997 1.428 1.00 98.25 123 VAL A CA 1
ATOM 968 C C . VAL A 1 123 ? 5.323 -4.607 0.037 1.00 98.25 123 VAL A C 1
ATOM 970 O O . VAL A 1 123 ? 4.432 -3.776 -0.109 1.00 98.25 123 VAL A O 1
ATOM 973 N N . TRP A 1 124 ? 5.907 -5.240 -0.969 1.00 98.31 124 TRP A N 1
ATOM 974 C CA . TRP A 1 124 ? 5.384 -5.264 -2.321 1.00 98.31 124 TRP A CA 1
ATOM 975 C C . TRP A 1 124 ? 4.669 -6.593 -2.555 1.00 98.31 124 TRP A C 1
ATOM 977 O O . TRP A 1 124 ? 5.262 -7.653 -2.341 1.00 98.31 124 TRP A O 1
ATOM 987 N N . ASP A 1 125 ? 3.398 -6.557 -2.945 1.00 98.31 125 ASP A N 1
ATOM 988 C CA . ASP A 1 125 ? 2.564 -7.757 -3.037 1.00 98.31 125 ASP A CA 1
ATOM 989 C C . ASP A 1 125 ? 1.729 -7.770 -4.321 1.00 98.31 125 ASP A C 1
ATOM 991 O O . ASP A 1 125 ? 0.695 -7.112 -4.418 1.00 98.31 125 ASP A O 1
ATOM 995 N N . GLU A 1 126 ? 2.153 -8.559 -5.311 1.00 97.12 126 GLU A N 1
ATOM 996 C CA . GLU A 1 126 ? 1.492 -8.638 -6.624 1.00 97.12 126 GLU A CA 1
ATOM 997 C C . GLU A 1 126 ? 0.080 -9.252 -6.576 1.00 97.12 126 GLU A C 1
ATOM 999 O O . GLU A 1 126 ? -0.662 -9.197 -7.558 1.00 97.12 126 GLU A O 1
ATOM 1004 N N . ARG A 1 127 ? -0.348 -9.787 -5.422 1.00 97.81 127 ARG A N 1
ATOM 1005 C CA . ARG A 1 127 ? -1.753 -10.173 -5.200 1.00 97.81 127 ARG A CA 1
ATOM 1006 C C . ARG A 1 127 ? -2.677 -8.958 -5.102 1.00 97.81 127 ARG A C 1
ATOM 1008 O O . ARG A 1 127 ? -3.890 -9.119 -5.030 1.00 97.81 127 ARG A O 1
ATOM 1015 N N . GLY A 1 128 ? -2.129 -7.747 -5.082 1.00 97.25 128 GLY A N 1
ATOM 1016 C CA . GLY A 1 128 ? -2.869 -6.497 -5.171 1.00 97.25 128 GLY A CA 1
ATOM 1017 C C . GLY A 1 128 ? -3.884 -6.297 -4.053 1.00 97.25 128 GLY A C 1
ATOM 1018 O O . GLY A 1 128 ? -3.589 -6.511 -2.877 1.00 97.25 128 GLY A O 1
ATOM 1019 N N . VAL A 1 129 ? -5.107 -5.910 -4.411 1.00 97.62 129 VAL A N 1
ATOM 1020 C CA . VAL A 1 129 ? -6.206 -5.708 -3.449 1.00 97.62 129 VAL A CA 1
ATOM 1021 C C . VAL A 1 129 ? -6.563 -6.965 -2.648 1.00 97.62 129 VAL A C 1
ATOM 1023 O O . VAL A 1 129 ? -7.033 -6.844 -1.514 1.00 97.62 129 VAL A O 1
ATOM 1026 N N . ASP A 1 130 ? -6.252 -8.169 -3.140 1.00 98.31 130 ASP A N 1
ATOM 1027 C CA . ASP A 1 130 ? -6.434 -9.397 -2.356 1.00 98.31 130 ASP A CA 1
ATOM 1028 C C . ASP A 1 130 ? -5.467 -9.465 -1.169 1.00 98.31 130 ASP A C 1
ATOM 1030 O O . ASP A 1 130 ? -5.822 -9.984 -0.106 1.00 98.31 130 ASP A O 1
ATOM 1034 N N . ALA A 1 131 ? -4.259 -8.906 -1.305 1.00 98.44 131 ALA A N 1
ATOM 1035 C CA . ALA A 1 131 ? -3.328 -8.776 -0.187 1.00 98.44 131 ALA A CA 1
ATOM 1036 C C . ALA A 1 131 ? -3.899 -7.849 0.895 1.00 98.44 131 ALA A C 1
ATOM 1038 O O . ALA A 1 131 ? -3.770 -8.129 2.091 1.00 98.44 131 ALA A O 1
ATOM 1039 N N . PHE A 1 132 ? -4.592 -6.780 0.489 1.00 98.38 132 PHE A N 1
ATOM 1040 C CA . PHE A 1 132 ? -5.261 -5.869 1.419 1.00 98.38 132 PHE A CA 1
ATOM 1041 C C . PHE A 1 132 ? -6.406 -6.580 2.134 1.00 98.38 132 PHE A C 1
ATOM 1043 O O . PHE A 1 132 ? -6.498 -6.521 3.361 1.00 98.38 132 PHE A O 1
ATOM 1050 N N . ALA A 1 133 ? -7.236 -7.312 1.388 1.00 98.38 133 ALA A N 1
ATOM 1051 C CA . ALA A 1 133 ? -8.332 -8.093 1.946 1.00 98.38 133 ALA A CA 1
ATOM 1052 C C . ALA A 1 133 ? -7.841 -9.146 2.951 1.00 98.38 133 ALA A C 1
ATOM 1054 O O . ALA A 1 133 ? -8.407 -9.291 4.040 1.00 98.38 133 ALA A O 1
ATOM 1055 N N . LEU A 1 134 ? -6.750 -9.846 2.625 1.00 98.25 134 LEU A N 1
ATOM 1056 C CA . LEU A 1 134 ? -6.118 -10.812 3.520 1.00 98.25 134 LEU A CA 1
ATOM 1057 C C . LEU A 1 134 ? -5.608 -10.140 4.800 1.00 98.25 134 LEU A C 1
ATOM 1059 O O . LEU A 1 134 ? -5.822 -10.666 5.897 1.00 98.25 134 LEU A O 1
ATOM 1063 N N . HIS A 1 135 ? -4.973 -8.972 4.675 1.00 98.50 135 HIS A N 1
A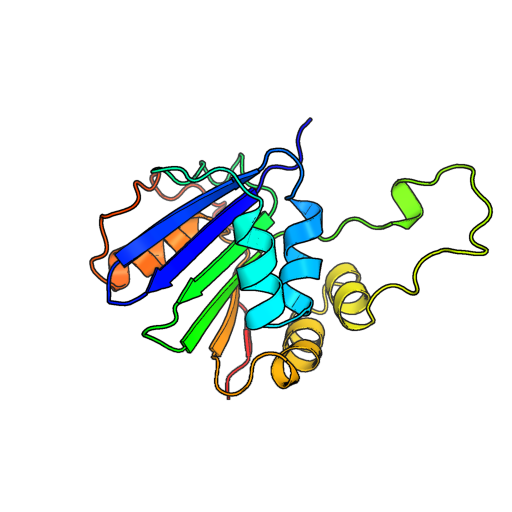TOM 1064 C CA . HIS A 1 135 ? -4.484 -8.209 5.819 1.00 98.50 135 HIS A CA 1
ATOM 1065 C C . HIS A 1 135 ? -5.626 -7.744 6.732 1.00 98.50 135 HIS A C 1
ATOM 1067 O O . HIS A 1 135 ? -5.596 -8.025 7.933 1.00 98.50 135 HIS A O 1
ATOM 1073 N N . LEU A 1 136 ? -6.680 -7.138 6.172 1.00 98.50 136 LEU A N 1
ATOM 1074 C CA . LEU A 1 136 ? -7.882 -6.716 6.908 1.00 98.50 136 LEU A CA 1
ATOM 1075 C C . LEU A 1 136 ? -8.525 -7.888 7.660 1.00 98.50 136 LEU A C 1
ATOM 1077 O O . LEU A 1 136 ? -8.797 -7.790 8.860 1.00 98.50 136 LEU A O 1
ATOM 1081 N N . LYS A 1 137 ? -8.671 -9.038 6.992 1.00 98.19 137 LYS A N 1
ATOM 1082 C CA . LYS A 1 137 ? -9.193 -10.268 7.599 1.00 98.19 137 LYS A CA 1
ATOM 1083 C C . LYS A 1 137 ? -8.310 -10.761 8.744 1.00 98.19 137 LYS A C 1
ATOM 1085 O O . LYS A 1 137 ? -8.830 -11.108 9.801 1.00 98.19 137 LYS A O 1
ATOM 1090 N N . SER A 1 138 ? -6.985 -10.754 8.577 1.00 98.19 138 SER A N 1
ATOM 1091 C CA . SER A 1 138 ? -6.045 -11.152 9.639 1.00 98.19 138 SER A CA 1
ATOM 1092 C C . SER A 1 138 ? -6.127 -10.250 10.878 1.00 98.19 138 SER A C 1
ATOM 1094 O O . SER A 1 138 ? -5.903 -10.702 12.002 1.00 98.19 138 SER A O 1
ATOM 1096 N N . ARG A 1 139 ? -6.502 -8.981 10.674 1.00 97.94 139 ARG A N 1
ATOM 1097 C CA . ARG A 1 139 ? -6.702 -7.970 11.716 1.00 97.94 139 ARG A CA 1
ATOM 1098 C C . ARG A 1 139 ? -8.108 -7.988 12.325 1.00 97.94 139 ARG A C 1
ATOM 1100 O O . ARG A 1 139 ? -8.341 -7.242 13.271 1.00 97.94 139 ARG A O 1
ATOM 1107 N N . ASN A 1 140 ? -9.014 -8.839 11.832 1.00 98.12 140 ASN A N 1
ATOM 1108 C CA . ASN A 1 140 ? -10.446 -8.826 12.154 1.00 98.12 140 ASN A CA 1
ATOM 1109 C C . ASN A 1 140 ? -11.096 -7.447 11.925 1.00 98.12 140 ASN A C 1
ATOM 1111 O O . ASN A 1 140 ? -11.897 -6.999 12.742 1.00 98.12 140 ASN A O 1
ATOM 1115 N N . ILE A 1 141 ? -10.722 -6.763 10.839 1.00 98.12 141 ILE A N 1
ATOM 1116 C CA . ILE A 1 141 ? -11.305 -5.477 10.442 1.00 98.12 141 ILE A CA 1
ATOM 1117 C C . ILE A 1 141 ? -12.332 -5.726 9.340 1.00 98.12 141 ILE A C 1
ATOM 1119 O O . ILE A 1 141 ? -12.001 -6.283 8.297 1.00 98.12 141 ILE A O 1
ATOM 1123 N N . ASP A 1 142 ? -13.566 -5.287 9.571 1.00 97.75 142 ASP A N 1
ATOM 1124 C CA . ASP A 1 142 ? -14.722 -5.477 8.687 1.00 97.75 142 ASP A CA 1
ATOM 1125 C C . ASP A 1 142 ? -15.362 -4.151 8.231 1.00 97.75 142 ASP A C 1
ATOM 1127 O O . ASP A 1 142 ? -16.415 -4.146 7.594 1.00 97.75 142 ASP A O 1
ATOM 1131 N N . SER A 1 143 ? -14.719 -3.012 8.520 1.00 98.00 143 SER A N 1
ATOM 1132 C CA . SER A 1 143 ? -15.216 -1.680 8.147 1.00 98.00 143 SER A CA 1
ATOM 1133 C C . SER A 1 143 ? -15.139 -1.375 6.645 1.00 98.00 143 SER A C 1
ATOM 1135 O O . SER A 1 143 ? -15.714 -0.382 6.206 1.00 98.00 143 SER A O 1
ATOM 1137 N N . VAL A 1 144 ? -14.455 -2.220 5.870 1.00 98.06 144 VAL A N 1
ATOM 1138 C CA . VAL A 1 144 ? -14.328 -2.154 4.409 1.00 98.06 144 VAL A CA 1
ATOM 1139 C C . VAL A 1 144 ? -14.728 -3.514 3.843 1.00 98.06 144 VAL A C 1
ATOM 1141 O O . VAL A 1 144 ? -14.237 -4.545 4.303 1.00 98.06 144 VAL A O 1
ATOM 1144 N N . LYS A 1 145 ? -15.616 -3.526 2.848 1.00 98.31 145 LYS A N 1
ATOM 1145 C CA . LYS A 1 145 ? -16.000 -4.746 2.134 1.00 98.31 145 LYS A CA 1
ATOM 1146 C C . LYS A 1 145 ? -14.887 -5.179 1.193 1.00 98.31 145 LYS A C 1
ATOM 1148 O O . LYS A 1 145 ? -14.249 -4.351 0.548 1.00 98.31 145 LYS A O 1
ATOM 1153 N N . THR A 1 146 ? -14.690 -6.481 1.091 1.00 97.56 146 THR A N 1
ATOM 1154 C CA . THR A 1 146 ? -13.676 -7.076 0.229 1.00 97.56 146 THR A CA 1
ATOM 1155 C C . THR A 1 146 ? -14.323 -8.117 -0.673 1.00 97.56 146 THR A C 1
ATOM 1157 O O . THR A 1 146 ? -15.277 -8.789 -0.270 1.00 97.56 146 THR A O 1
ATOM 1160 N N . ALA A 1 147 ? -13.821 -8.231 -1.901 1.00 95.06 147 ALA A N 1
ATOM 1161 C CA . ALA A 1 147 ? -14.183 -9.320 -2.795 1.00 95.06 147 ALA A CA 1
ATOM 1162 C C . ALA A 1 147 ? -13.559 -10.646 -2.319 1.00 95.06 147 ALA A C 1
ATOM 1164 O O . ALA A 1 147 ? -12.648 -10.671 -1.484 1.00 95.06 147 ALA A O 1
ATOM 1165 N N . GLU A 1 148 ? -14.055 -11.760 -2.857 1.00 95.56 148 GLU A N 1
ATOM 1166 C CA . GLU A 1 148 ? -13.350 -13.035 -2.721 1.00 95.56 148 GLU A CA 1
ATOM 1167 C C . GLU A 1 148 ? -12.012 -12.969 -3.477 1.00 95.56 148 GLU A C 1
ATOM 1169 O O . GLU A 1 148 ? -11.959 -12.344 -4.540 1.00 95.56 148 GLU A O 1
ATOM 1174 N N . PRO A 1 149 ? -10.947 -13.621 -2.973 1.00 96.31 149 PRO A N 1
ATOM 1175 C CA . PRO A 1 149 ? -9.657 -13.627 -3.651 1.00 96.31 149 PRO A CA 1
ATOM 1176 C C . PRO A 1 149 ? -9.771 -14.112 -5.100 1.00 96.31 149 PRO A C 1
ATOM 1178 O O . PRO A 1 149 ? -10.368 -15.158 -5.370 1.00 96.31 149 PRO A O 1
ATOM 1181 N N . SER A 1 150 ? -9.182 -13.351 -6.014 1.00 96.19 150 SER A N 1
ATOM 1182 C CA . SER A 1 150 ? -9.302 -13.504 -7.467 1.00 96.19 150 SER A CA 1
ATOM 1183 C C . SER A 1 150 ? -7.969 -13.380 -8.221 1.00 96.19 150 SER A C 1
ATOM 1185 O O . SER A 1 150 ? -7.948 -13.606 -9.432 1.00 96.19 150 SER A O 1
ATOM 1187 N N . HIS A 1 151 ? -6.854 -13.095 -7.535 1.00 96.00 151 HIS A N 1
ATOM 1188 C CA . HIS A 1 151 ? -5.521 -13.093 -8.141 1.00 96.00 151 HIS A CA 1
ATOM 1189 C C . HIS A 1 151 ? -5.166 -14.453 -8.788 1.00 96.00 151 HIS A C 1
ATOM 1191 O O . HIS A 1 151 ? -5.566 -15.510 -8.282 1.00 96.00 151 HIS A O 1
ATOM 1197 N N . PRO A 1 152 ? -4.396 -14.457 -9.893 1.00 96.38 152 PRO A N 1
ATOM 1198 C CA . PRO A 1 152 ? -3.937 -15.680 -10.545 1.00 96.38 152 PRO A CA 1
ATOM 1199 C C . PRO A 1 152 ? -3.095 -16.585 -9.632 1.00 96.38 152 PRO A C 1
ATOM 1201 O O . PRO A 1 152 ? -2.407 -16.134 -8.719 1.00 96.38 152 PRO A O 1
ATOM 1204 N N . ALA A 1 153 ? -3.099 -17.892 -9.899 1.00 95.19 153 ALA A N 1
ATOM 1205 C CA . ALA A 1 153 ? -2.346 -18.858 -9.090 1.00 95.19 153 ALA A CA 1
ATOM 1206 C C . ALA A 1 153 ? -0.820 -18.705 -9.245 1.00 95.19 153 ALA A C 1
ATOM 1208 O O . ALA A 1 153 ? -0.054 -19.149 -8.392 1.00 95.19 153 ALA A O 1
ATOM 1209 N N . GLU A 1 154 ? -0.391 -18.110 -10.353 1.00 95.56 154 GLU A N 1
ATOM 1210 C CA . GLU A 1 154 ? 0.991 -17.839 -10.730 1.00 95.56 154 GLU A CA 1
ATOM 1211 C C . GLU A 1 154 ? 1.538 -16.505 -10.201 1.00 95.56 154 GLU A C 1
ATOM 1213 O O . GLU A 1 154 ? 2.699 -16.190 -10.469 1.00 95.56 154 GLU A O 1
ATOM 1218 N N . THR A 1 155 ? 0.737 -15.721 -9.468 1.00 94.44 155 THR A N 1
ATOM 1219 C CA . THR A 1 155 ? 1.182 -14.455 -8.871 1.00 94.44 155 THR A CA 1
ATOM 1220 C C . THR A 1 155 ? 2.416 -14.670 -7.993 1.00 94.44 155 THR A C 1
ATOM 1222 O O . THR A 1 155 ? 2.459 -15.599 -7.180 1.00 94.44 155 THR A O 1
ATOM 1225 N N . LYS A 1 156 ? 3.435 -13.814 -8.159 1.00 94.75 156 LYS A N 1
ATOM 1226 C CA . LYS A 1 156 ? 4.698 -13.921 -7.418 1.00 94.75 156 LYS A CA 1
ATOM 1227 C C . LYS A 1 156 ? 4.461 -13.753 -5.913 1.00 94.75 156 LYS A C 1
ATOM 1229 O O . LYS A 1 156 ? 3.524 -13.088 -5.470 1.00 94.75 156 LYS A O 1
ATOM 1234 N N . GLU A 1 157 ? 5.334 -14.362 -5.112 1.00 95.31 157 GLU A N 1
ATOM 1235 C CA . GLU A 1 157 ? 5.303 -14.177 -3.662 1.00 95.31 157 GLU A CA 1
ATOM 1236 C C . GLU A 1 157 ? 5.613 -12.723 -3.282 1.00 95.31 157 GLU A C 1
ATOM 1238 O O . GLU A 1 157 ? 6.393 -12.039 -3.945 1.00 95.31 157 GLU A O 1
ATOM 1243 N N . ALA A 1 158 ? 5.021 -12.269 -2.177 1.00 97.19 158 ALA A N 1
ATOM 1244 C CA . ALA A 1 158 ? 5.255 -10.930 -1.662 1.00 97.19 158 ALA A CA 1
ATOM 1245 C C . ALA A 1 158 ? 6.731 -10.729 -1.287 1.00 97.19 158 ALA A C 1
ATOM 1247 O O . ALA A 1 158 ? 7.323 -11.535 -0.562 1.00 97.19 158 ALA A O 1
ATOM 1248 N N . VAL A 1 159 ? 7.298 -9.604 -1.712 1.00 97.62 159 VAL A N 1
ATOM 1249 C CA . VAL A 1 159 ? 8.642 -9.177 -1.325 1.00 97.62 159 VAL A CA 1
ATOM 1250 C C . VAL A 1 159 ? 8.494 -8.201 -0.171 1.00 97.62 159 VAL A C 1
ATOM 1252 O O . VAL A 1 159 ? 7.765 -7.219 -0.259 1.00 97.62 159 VAL A O 1
ATOM 1255 N N . SER A 1 160 ? 9.171 -8.461 0.941 1.00 96.75 160 SER A N 1
ATOM 1256 C CA . SER A 1 160 ? 9.153 -7.552 2.084 1.00 96.75 160 SER A CA 1
ATOM 1257 C C . SER A 1 160 ? 10.551 -7.090 2.413 1.00 96.75 160 SER A C 1
ATOM 1259 O O . SER A 1 160 ? 11.455 -7.921 2.502 1.00 96.75 160 SER A O 1
ATOM 1261 N N . TYR A 1 161 ? 10.696 -5.803 2.695 1.00 92.69 161 TYR A N 1
ATOM 1262 C CA . TYR A 1 161 ? 11.922 -5.281 3.264 1.00 92.69 161 TYR A CA 1
ATOM 1263 C C . TYR A 1 161 ? 11.743 -5.151 4.781 1.00 92.69 161 TYR A C 1
ATOM 1265 O O . TYR A 1 161 ? 10.894 -4.375 5.244 1.00 92.69 161 TYR A O 1
ATOM 1273 N N . PRO A 1 162 ? 12.449 -5.978 5.574 1.00 78.19 162 PRO A N 1
ATOM 1274 C CA . PRO A 1 162 ? 12.401 -5.869 7.017 1.00 78.19 162 PRO A CA 1
ATOM 1275 C C . PRO A 1 162 ? 13.167 -4.628 7.476 1.00 78.19 162 PRO A C 1
ATOM 1277 O O . PRO A 1 162 ? 14.103 -4.173 6.821 1.00 78.19 162 PRO A O 1
ATOM 1280 N N . LYS A 1 163 ? 12.813 -4.145 8.663 1.00 58.69 163 LYS A N 1
ATOM 1281 C CA . LYS A 1 163 ? 13.721 -3.338 9.468 1.00 58.69 163 LYS A CA 1
ATOM 1282 C C . LYS A 1 163 ? 14.078 -4.091 10.739 1.00 58.69 163 LYS A C 1
ATOM 1284 O O . LYS A 1 163 ? 13.166 -4.743 11.298 1.00 58.69 163 LYS A O 1
#

Sequence (163 aa):
MGHRANFVIIKEGKATAYEDQWAGGSAAYEFSSGELAAAKAIELYEETNELMDWAFAEGGYLIDYDQKLAIAFGMPFDAGEFFDDEEPDELVEADPAINKLLEEDITGFLEDIAEKWPSWKIVWDERGVDAFALHLKSRNIDSVKTAEPSHPAETKEAVSYPK

Foldseek 3Di:
DFQKAKEWEADPLAIWIFIDRHCQQVQLVQVLQADVSVVVVRVVTHIDQEDDALVRHQWYKYQHPPQLEIEIEHAHDPPCVVCVDDDCPPVDPPDPLNVCVVVVVPVSSCVNSCVRSDPHKYKYFHLHVVVVVVVCVVSVHNSHHYDDRDDDPPGDGMDIDDD

Radius of gyration: 15.34 Å; chains: 1; bounding box: 33×38×45 Å

Organism: NCBI:txid454144

Secondary structure (DSSP, 8-state):
----EEEEEEETTEEEEEEESS-TTTHHHHHHT-HHHHHHHHTTSEEESBPPPGGG-SEEEEEETTTTEEEEEE----GGGT-SSS-GGG-----HHHHHHHTT-HHHHHHHHGGGSTT-EEEE-TTTHHHHHHHHHHTT--SSB-PPP---TTPPPPEEE--